Protein AF-A0A653QAX9-F1 (afdb_monomer_lite)

Structure (mmCIF, N/CA/C/O backbone):
data_AF-A0A653QAX9-F1
#
_entry.id   AF-A0A653QAX9-F1
#
loop_
_atom_site.group_PDB
_atom_site.id
_atom_site.type_symbol
_atom_site.label_atom_id
_atom_site.label_alt_id
_atom_site.label_comp_id
_atom_site.label_asym_id
_atom_site.label_entity_id
_atom_site.label_seq_id
_atom_site.pdbx_PDB_ins_code
_atom_site.Cartn_x
_atom_site.Cartn_y
_atom_site.Cartn_z
_atom_site.occupancy
_atom_site.B_iso_or_equiv
_atom_site.auth_seq_id
_atom_site.auth_comp_id
_atom_site.auth_asym_id
_atom_site.auth_atom_id
_atom_site.pdbx_PDB_model_num
ATOM 1 N N . MET A 1 1 ? -10.490 -18.775 3.242 1.00 55.47 1 MET A N 1
ATOM 2 C CA . MET A 1 1 ? -11.082 -17.494 3.678 1.00 55.47 1 MET A CA 1
ATOM 3 C C . MET A 1 1 ? -10.379 -16.407 2.886 1.00 55.47 1 MET A C 1
ATOM 5 O O . MET A 1 1 ? -9.165 -16.320 3.002 1.00 55.47 1 MET A O 1
ATOM 9 N N . LYS A 1 2 ? -11.088 -15.697 2.004 1.00 66.44 2 LYS A N 1
ATOM 10 C CA . LYS A 1 2 ? -10.575 -14.507 1.310 1.00 66.44 2 LYS A CA 1
ATOM 11 C C . LYS A 1 2 ? -11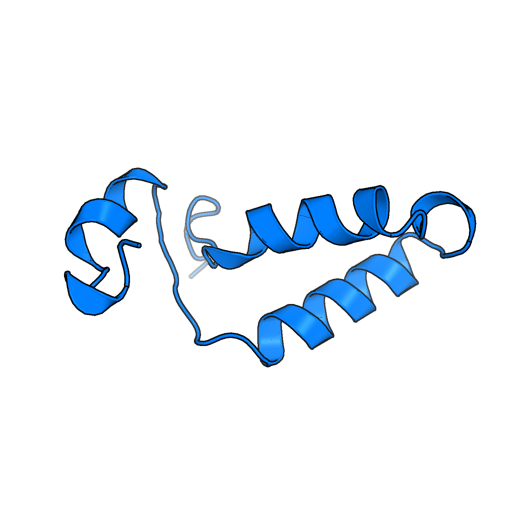.147 -13.308 2.066 1.00 66.44 2 LYS A C 1
ATOM 13 O O . LYS A 1 2 ? -12.310 -13.381 2.466 1.00 66.44 2 LYS A O 1
ATOM 18 N N . LEU A 1 3 ? -10.337 -12.291 2.342 1.00 70.25 3 LEU A N 1
ATOM 19 C CA . LEU A 1 3 ? -10.891 -11.027 2.820 1.00 70.25 3 LEU A CA 1
ATOM 20 C C . LEU A 1 3 ? -11.756 -10.414 1.712 1.00 70.25 3 LEU A C 1
ATOM 22 O O . LEU A 1 3 ? -11.572 -10.728 0.535 1.00 70.25 3 LEU A O 1
ATOM 26 N N . ASP A 1 4 ? -12.738 -9.618 2.117 1.00 80.75 4 ASP A N 1
ATOM 27 C CA . ASP A 1 4 ? -13.542 -8.823 1.192 1.00 80.75 4 ASP A CA 1
ATOM 28 C C . ASP A 1 4 ? -12.602 -7.896 0.401 1.00 80.75 4 ASP A C 1
ATOM 30 O O . ASP A 1 4 ? -11.688 -7.320 0.993 1.00 80.75 4 ASP A O 1
ATOM 34 N N . ASP A 1 5 ? -12.791 -7.789 -0.918 1.00 77.81 5 ASP A N 1
ATOM 35 C CA . ASP A 1 5 ? -11.949 -6.954 -1.790 1.00 77.81 5 ASP A CA 1
ATOM 36 C C . ASP A 1 5 ? -12.110 -5.454 -1.464 1.00 77.81 5 ASP A C 1
ATOM 38 O O . ASP A 1 5 ? -11.284 -4.638 -1.860 1.00 77.81 5 ASP A O 1
ATOM 42 N N . GLU A 1 6 ? -13.147 -5.089 -0.702 1.00 83.75 6 GLU A N 1
ATOM 43 C CA . GLU A 1 6 ? -13.322 -3.746 -0.149 1.00 83.75 6 GLU A CA 1
ATOM 44 C C . GLU A 1 6 ? -12.373 -3.445 1.024 1.00 83.75 6 GLU A C 1
ATOM 46 O O . GLU A 1 6 ? -12.229 -2.286 1.399 1.00 83.75 6 GLU A O 1
ATOM 51 N N . ILE A 1 7 ? -11.718 -4.446 1.626 1.00 88.19 7 ILE A N 1
ATOM 52 C CA . ILE A 1 7 ? -10.783 -4.228 2.739 1.00 88.19 7 ILE A CA 1
ATOM 53 C C . ILE A 1 7 ? -9.398 -3.902 2.185 1.00 88.19 7 ILE A C 1
ATOM 55 O O . ILE A 1 7 ? -8.730 -4.762 1.616 1.00 88.19 7 ILE A O 1
ATOM 59 N N . HIS A 1 8 ? -8.945 -2.678 2.424 1.00 88.75 8 HIS A N 1
ATOM 60 C CA . HIS A 1 8 ? -7.678 -2.154 1.918 1.00 88.75 8 HIS A CA 1
ATOM 61 C C . HIS A 1 8 ? -6.981 -1.304 2.980 1.00 88.75 8 HIS A C 1
ATOM 63 O O . HIS A 1 8 ? -7.611 -0.847 3.941 1.00 88.75 8 HIS A O 1
ATOM 69 N N . ASN A 1 9 ? -5.668 -1.111 2.847 1.00 89.50 9 ASN A N 1
ATOM 70 C CA . ASN A 1 9 ? -4.960 -0.149 3.678 1.00 89.50 9 ASN A CA 1
ATOM 71 C C . ASN A 1 9 ? -5.294 1.267 3.192 1.00 89.50 9 ASN A C 1
ATOM 73 O O . ASN A 1 9 ? -5.218 1.564 2.004 1.00 89.50 9 ASN A O 1
ATOM 77 N N . TYR A 1 10 ? -5.640 2.155 4.117 1.00 87.88 10 TYR A N 1
ATOM 78 C CA . TYR A 1 10 ? -5.956 3.548 3.817 1.00 87.88 10 TYR A CA 1
ATOM 79 C C . TYR A 1 10 ? -4.911 4.249 2.941 1.00 87.88 10 TYR A C 1
ATOM 81 O O . TYR A 1 10 ? -5.259 4.992 2.025 1.00 87.88 10 TYR A O 1
ATOM 89 N N . TYR A 1 11 ? -3.629 4.010 3.216 1.00 88.50 11 TYR A N 1
ATOM 90 C CA . TYR A 1 11 ? -2.548 4.683 2.504 1.00 88.50 11 TYR A CA 1
ATOM 91 C C . TYR A 1 11 ? -2.412 4.224 1.045 1.00 88.50 11 TYR A C 1
ATOM 93 O O . TYR A 1 11 ? -1.675 4.854 0.292 1.00 88.50 11 TYR A O 1
ATOM 101 N N . GLU A 1 12 ? -3.113 3.166 0.619 1.00 89.81 12 GLU A N 1
ATOM 102 C CA . GLU A 1 12 ? -3.054 2.672 -0.762 1.00 89.81 12 GLU A CA 1
ATOM 103 C C . GLU A 1 12 ? -3.467 3.748 -1.767 1.00 89.81 12 GLU A C 1
ATOM 105 O O . GLU A 1 12 ? -2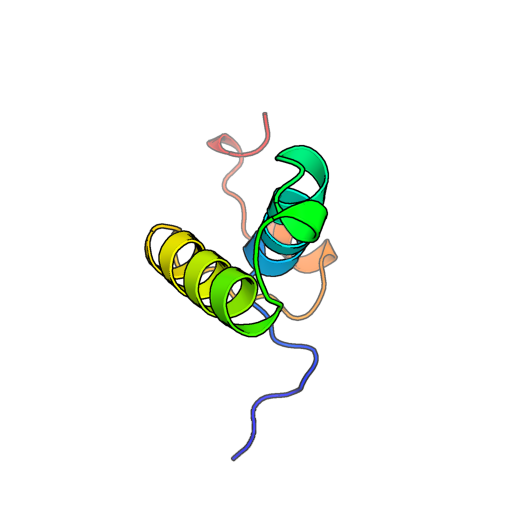.739 3.970 -2.730 1.00 89.81 12 GLU A O 1
ATOM 110 N N . HIS A 1 13 ? -4.556 4.484 -1.518 1.00 85.44 13 HIS A N 1
ATOM 111 C CA . HIS A 1 13 ? -5.010 5.549 -2.425 1.00 85.44 13 HIS A CA 1
ATOM 112 C C . HIS A 1 13 ? -3.990 6.683 -2.544 1.00 85.44 13 HIS A C 1
ATOM 114 O O . HIS A 1 13 ? -3.690 7.129 -3.647 1.00 85.44 13 HIS A O 1
ATOM 120 N N . LEU A 1 14 ? -3.380 7.078 -1.422 1.00 85.69 14 LEU A N 1
ATOM 121 C CA . LEU A 1 14 ? -2.341 8.114 -1.391 1.00 85.69 14 LEU A CA 1
ATOM 122 C C . LEU A 1 14 ? -1.085 7.680 -2.163 1.00 85.69 14 LEU A C 1
ATOM 124 O O . LEU A 1 14 ? -0.456 8.469 -2.865 1.00 85.69 14 LEU A O 1
ATOM 128 N N . ILE A 1 15 ? -0.715 6.405 -2.051 1.00 89.19 15 ILE A N 1
ATOM 129 C CA . ILE A 1 15 ? 0.488 5.858 -2.685 1.00 89.19 15 ILE A CA 1
ATOM 130 C C . ILE A 1 15 ? 0.268 5.582 -4.178 1.00 89.19 15 ILE A C 1
ATOM 132 O O . ILE A 1 15 ? 1.225 5.642 -4.945 1.00 89.19 15 ILE A O 1
ATOM 136 N N . LEU A 1 16 ? -0.967 5.339 -4.626 1.00 86.62 16 LEU A N 1
ATOM 137 C CA . LEU A 1 16 ? -1.289 5.173 -6.050 1.00 86.62 16 LEU A CA 1
ATOM 138 C C . LEU A 1 16 ? -1.088 6.459 -6.867 1.00 86.62 16 LEU A C 1
ATOM 140 O O . LEU A 1 16 ? -0.781 6.388 -8.059 1.00 86.62 16 LEU A O 1
ATOM 144 N N . GLU A 1 17 ? -1.217 7.628 -6.242 1.00 87.19 17 GLU A N 1
ATOM 145 C CA . GLU A 1 17 ? -1.009 8.924 -6.899 1.00 87.19 17 GLU A CA 1
ATOM 146 C C . GLU A 1 17 ? 0.485 9.288 -7.005 1.00 87.19 17 GLU A C 1
ATOM 148 O O . GLU A 1 17 ? 0.918 9.917 -7.979 1.00 87.19 17 GLU A O 1
ATOM 153 N N . LEU A 1 18 ? 1.303 8.788 -6.073 1.00 86.44 18 LEU A N 1
ATOM 154 C CA . LEU A 1 18 ? 2.724 9.111 -5.924 1.00 86.44 18 LEU A CA 1
ATOM 155 C C . LEU A 1 18 ? 3.574 8.892 -7.201 1.00 86.44 18 LEU A C 1
ATOM 157 O O . LEU A 1 18 ? 4.354 9.782 -7.554 1.00 86.44 18 LEU A O 1
ATOM 161 N N . PRO A 1 19 ? 3.456 7.775 -7.956 1.00 85.94 19 PRO A N 1
ATOM 162 C CA . PRO A 1 19 ? 4.208 7.585 -9.199 1.00 85.94 19 PRO A CA 1
ATOM 163 C C . PRO A 1 19 ? 3.924 8.645 -10.263 1.00 85.94 19 PRO A C 1
ATOM 165 O O . PRO A 1 19 ? 4.808 8.983 -11.058 1.00 85.94 19 PRO A O 1
ATOM 168 N N . THR A 1 20 ? 2.693 9.155 -10.287 1.00 87.00 20 THR A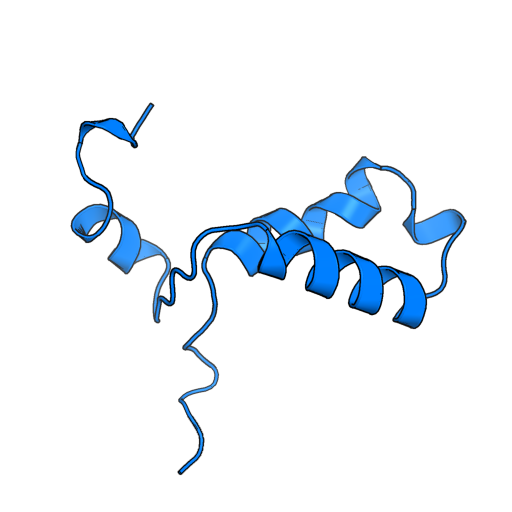 N 1
ATOM 169 C CA . THR A 1 20 ? 2.258 10.180 -11.235 1.00 87.00 20 THR A CA 1
ATOM 170 C C . THR A 1 20 ? 2.828 11.535 -10.842 1.00 87.00 20 THR A C 1
ATOM 172 O O . THR A 1 20 ? 3.424 12.203 -11.686 1.00 87.00 20 THR A O 1
ATOM 175 N N . GLU A 1 21 ? 2.730 11.905 -9.564 1.00 87.06 21 GLU A N 1
ATOM 176 C CA . GLU A 1 21 ? 3.263 13.170 -9.041 1.00 87.06 21 GLU A CA 1
ATOM 177 C C . GLU A 1 21 ? 4.786 13.274 -9.177 1.00 87.06 21 GLU A C 1
ATOM 179 O O . GLU A 1 21 ? 5.320 14.326 -9.528 1.00 87.06 21 GLU A O 1
ATOM 184 N N . LEU A 1 22 ? 5.496 12.163 -8.970 1.00 87.31 22 LEU A N 1
ATOM 185 C CA . LEU A 1 22 ? 6.952 12.096 -9.102 1.00 87.31 22 LEU A CA 1
ATOM 186 C C . LEU A 1 22 ? 7.427 11.914 -10.557 1.00 87.31 22 LEU A C 1
ATOM 188 O O . LEU A 1 22 ? 8.630 11.816 -10.805 1.00 87.31 22 LEU A O 1
ATOM 192 N N . GLY A 1 23 ? 6.510 11.829 -11.529 1.00 88.00 23 GLY A N 1
ATOM 193 C CA . GLY A 1 23 ? 6.836 11.620 -12.946 1.00 88.00 23 GLY A CA 1
ATOM 194 C C . GLY A 1 23 ? 7.452 10.247 -13.257 1.00 88.00 23 GLY A C 1
ATOM 195 O O . GLY A 1 23 ? 7.996 10.033 -14.347 1.00 88.00 23 GLY A O 1
ATOM 196 N N . LEU A 1 24 ? 7.367 9.296 -12.323 1.00 88.44 24 LEU A N 1
ATOM 197 C CA . LEU A 1 24 ? 8.003 7.979 -12.412 1.00 88.44 24 LEU A CA 1
ATOM 198 C C . LEU A 1 24 ? 7.339 7.071 -13.452 1.00 88.44 24 LEU A C 1
ATOM 200 O O . LEU A 1 24 ? 8.017 6.213 -14.013 1.00 88.44 24 LEU A O 1
ATOM 204 N N . ASN A 1 25 ? 6.075 7.328 -13.802 1.00 83.50 25 ASN A N 1
ATOM 205 C CA . ASN A 1 25 ? 5.348 6.612 -14.862 1.00 83.50 25 ASN A CA 1
ATOM 206 C C . ASN A 1 25 ? 6.048 6.652 -16.231 1.00 83.50 25 ASN A C 1
ATOM 208 O O . ASN A 1 25 ? 5.828 5.777 -17.062 1.00 83.50 25 ASN A O 1
ATOM 212 N N . SER A 1 26 ? 6.885 7.663 -16.482 1.00 83.88 26 SER A N 1
ATOM 213 C CA . SER A 1 26 ? 7.622 7.799 -17.747 1.00 83.88 26 SER A CA 1
ATOM 214 C C . SER A 1 26 ? 8.987 7.102 -17.743 1.00 83.88 26 SER A C 1
ATOM 216 O O . SER A 1 26 ? 9.573 6.890 -18.803 1.00 83.88 26 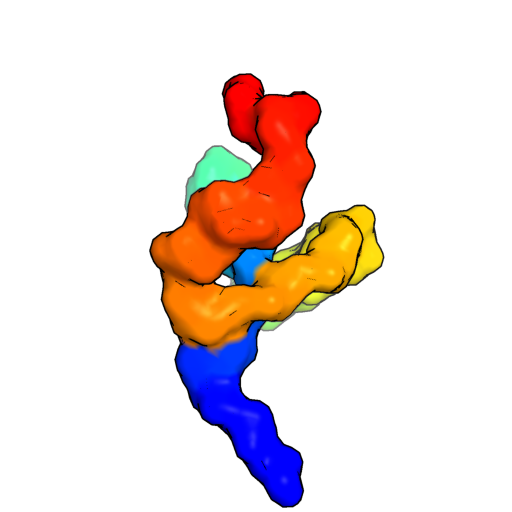SER A O 1
ATOM 218 N N . THR A 1 27 ? 9.506 6.747 -16.562 1.00 87.38 27 THR A N 1
ATOM 219 C CA . THR A 1 27 ? 10.891 6.275 -16.382 1.00 87.38 27 THR A CA 1
ATOM 220 C C . THR A 1 27 ? 10.996 4.867 -15.802 1.00 87.38 27 THR A C 1
ATOM 222 O O . THR A 1 27 ? 12.052 4.241 -15.917 1.00 87.38 27 THR A O 1
ATOM 225 N N . LYS A 1 28 ? 9.934 4.359 -15.172 1.00 90.19 28 LYS A N 1
ATOM 226 C CA . LYS A 1 28 ? 9.892 3.058 -14.498 1.00 90.19 28 LYS A CA 1
ATOM 227 C C . LYS A 1 28 ? 8.804 2.171 -15.094 1.00 90.19 28 LYS A C 1
ATOM 229 O O . LYS A 1 28 ? 7.785 2.657 -15.572 1.00 90.19 28 LYS A O 1
ATOM 234 N N . SER A 1 29 ? 9.041 0.861 -15.068 1.00 91.44 29 SER A N 1
ATOM 235 C CA . SER A 1 29 ? 8.029 -0.130 -15.434 1.00 91.44 29 SER A CA 1
ATOM 236 C C . SER A 1 29 ? 6.950 -0.232 -14.356 1.00 91.44 29 SER A C 1
ATOM 238 O O . SER A 1 29 ? 7.205 0.077 -13.192 1.00 91.44 29 SER A O 1
ATOM 240 N N . SER A 1 30 ? 5.773 -0.734 -14.733 1.00 88.25 30 SER A N 1
ATOM 241 C CA . SER A 1 30 ? 4.673 -1.023 -13.803 1.00 88.25 30 SER A CA 1
ATOM 242 C C . SER A 1 30 ? 5.111 -1.892 -12.625 1.00 88.25 30 SER A C 1
ATOM 244 O O . SER A 1 30 ? 4.747 -1.602 -11.492 1.00 88.25 30 SER A O 1
ATOM 246 N N . ASP A 1 31 ? 5.940 -2.905 -12.878 1.00 91.88 31 ASP A N 1
ATOM 247 C CA . ASP A 1 31 ? 6.404 -3.835 -11.843 1.00 91.88 31 ASP A CA 1
ATOM 248 C C . ASP A 1 31 ? 7.312 -3.127 -10.830 1.00 91.88 31 ASP A C 1
ATOM 250 O O . ASP A 1 31 ? 7.151 -3.280 -9.625 1.00 91.88 31 ASP A O 1
ATOM 254 N N . CYS A 1 32 ? 8.208 -2.257 -11.311 1.00 91.12 32 CYS A N 1
ATOM 255 C CA . CYS A 1 32 ? 9.079 -1.469 -10.442 1.00 91.12 32 CYS A CA 1
ATOM 256 C C . CYS A 1 32 ? 8.288 -0.457 -9.601 1.00 91.12 32 CYS A C 1
ATOM 258 O O . CYS A 1 32 ? 8.666 -0.176 -8.464 1.00 91.12 32 CYS A O 1
ATOM 260 N N . LEU A 1 33 ? 7.215 0.109 -10.158 1.00 91.44 33 LEU A N 1
ATOM 261 C CA . LEU A 1 33 ? 6.321 1.002 -9.425 1.00 91.44 33 LEU A CA 1
ATOM 262 C C . LEU A 1 33 ? 5.520 0.239 -8.370 1.00 91.44 33 LEU A C 1
ATOM 264 O O . LEU A 1 33 ? 5.407 0.721 -7.250 1.00 91.44 33 LEU A O 1
ATOM 268 N N . ALA A 1 34 ? 5.036 -0.963 -8.686 1.00 91.31 34 ALA A N 1
ATOM 269 C CA . ALA A 1 34 ? 4.355 -1.821 -7.722 1.00 91.31 34 ALA A CA 1
ATOM 270 C C . ALA A 1 34 ? 5.277 -2.199 -6.550 1.00 91.31 34 ALA A C 1
ATOM 272 O O . ALA A 1 34 ? 4.884 -2.048 -5.393 1.00 91.31 34 ALA A O 1
ATOM 273 N N . ASP A 1 35 ? 6.522 -2.596 -6.832 1.00 92.94 35 ASP A N 1
ATOM 274 C CA . ASP A 1 35 ? 7.527 -2.880 -5.801 1.00 92.94 35 ASP A CA 1
ATOM 275 C C . ASP A 1 35 ? 7.798 -1.651 -4.922 1.00 92.94 35 ASP A C 1
ATOM 277 O O . ASP A 1 35 ? 7.879 -1.757 -3.697 1.00 92.94 35 ASP A O 1
ATOM 281 N N . LEU A 1 36 ? 7.899 -0.466 -5.531 1.00 91.69 36 LEU A N 1
ATOM 282 C CA . LEU A 1 36 ? 8.070 0.789 -4.805 1.00 91.69 36 LEU A CA 1
ATOM 283 C C . LEU A 1 36 ? 6.873 1.077 -3.890 1.00 91.69 36 LEU A C 1
ATOM 285 O O . LEU A 1 36 ? 7.077 1.373 -2.714 1.00 91.69 36 LEU A O 1
ATOM 289 N N . CYS A 1 37 ? 5.644 0.943 -4.390 1.00 91.38 37 CYS A N 1
ATOM 290 C CA . CYS A 1 37 ? 4.432 1.115 -3.591 1.00 91.38 37 CYS A CA 1
ATOM 291 C C . CYS A 1 37 ? 4.402 0.147 -2.399 1.00 91.38 37 CYS A C 1
ATOM 293 O O . CYS A 1 37 ? 4.102 0.566 -1.282 1.00 91.38 37 CYS A O 1
ATOM 295 N N . CYS A 1 38 ? 4.799 -1.116 -2.594 1.00 92.25 38 CYS A N 1
ATOM 296 C CA . CYS A 1 38 ? 4.934 -2.096 -1.513 1.00 92.25 38 CYS A CA 1
ATOM 297 C C . CYS A 1 38 ? 5.947 -1.655 -0.447 1.00 92.25 38 CYS A C 1
ATOM 299 O O . CYS A 1 38 ? 5.693 -1.795 0.749 1.00 92.25 38 CYS A O 1
ATOM 301 N N . LEU A 1 39 ? 7.104 -1.122 -0.856 1.00 92.94 39 LEU A N 1
ATOM 302 C CA . LEU A 1 39 ? 8.114 -0.632 0.085 1.00 92.94 39 LEU A CA 1
ATOM 303 C C . LEU A 1 39 ? 7.598 0.550 0.907 1.00 92.94 39 LEU A C 1
ATOM 305 O O . LEU A 1 39 ? 7.824 0.572 2.115 1.00 92.94 39 LEU A O 1
ATOM 309 N N . VAL A 1 40 ? 6.896 1.493 0.274 1.00 91.50 40 VAL A N 1
ATOM 310 C CA . VAL A 1 40 ? 6.325 2.665 0.953 1.00 91.50 40 VAL A CA 1
ATOM 311 C C . VAL A 1 40 ? 5.213 2.243 1.916 1.00 91.50 40 VAL A C 1
ATOM 313 O O . VAL A 1 40 ? 5.254 2.622 3.082 1.00 91.50 40 VAL A O 1
ATOM 316 N N . LEU A 1 41 ? 4.284 1.380 1.490 1.00 91.88 41 LEU A N 1
ATOM 317 C CA . LEU A 1 41 ? 3.211 0.860 2.350 1.00 91.88 41 LEU A CA 1
ATOM 318 C C . LEU A 1 41 ? 3.743 0.152 3.601 1.00 91.88 41 LEU A C 1
ATOM 320 O O . LEU A 1 41 ? 3.138 0.247 4.663 1.00 91.88 41 LEU A O 1
ATOM 324 N N . ASN A 1 42 ? 4.884 -0.532 3.492 1.00 91.88 42 ASN A N 1
ATOM 325 C CA . ASN A 1 42 ? 5.524 -1.198 4.627 1.00 91.88 42 ASN A CA 1
ATOM 326 C C . ASN A 1 42 ? 6.176 -0.230 5.633 1.00 91.88 42 ASN A C 1
ATOM 328 O O . ASN A 1 42 ? 6.541 -0.667 6.724 1.00 91.88 42 ASN A O 1
ATOM 332 N N . GLN A 1 43 ? 6.369 1.046 5.279 1.00 91.12 43 GLN A N 1
ATOM 333 C CA . GLN A 1 43 ? 6.840 2.080 6.211 1.00 91.12 43 GLN A CA 1
ATOM 334 C C . GLN A 1 43 ? 5.691 2.749 6.973 1.00 91.12 43 GLN A C 1
ATOM 336 O O . GLN A 1 43 ? 5.913 3.291 8.055 1.00 91.12 43 GLN A O 1
ATOM 341 N N . GLU A 1 44 ? 4.475 2.692 6.434 1.00 87.56 44 GLU A N 1
ATOM 342 C CA . GLU A 1 44 ? 3.296 3.287 7.051 1.00 87.56 44 GLU A CA 1
ATOM 343 C C . GLU A 1 44 ? 2.672 2.355 8.104 1.00 87.56 44 GLU A C 1
ATOM 345 O O . GLU A 1 44 ? 2.744 1.124 7.997 1.00 87.56 44 GLU A O 1
ATOM 350 N N . PRO A 1 45 ? 2.025 2.904 9.148 1.00 87.88 45 PRO A N 1
ATOM 351 C CA . PRO A 1 45 ? 1.307 2.085 10.113 1.00 87.88 45 PRO A CA 1
ATOM 352 C C . PRO A 1 45 ? 0.179 1.298 9.416 1.00 87.88 45 PRO A C 1
ATOM 354 O O . PRO A 1 45 ? -0.568 1.870 8.618 1.00 87.88 45 PRO A O 1
ATOM 357 N N . PRO A 1 46 ? -0.015 0.002 9.728 1.00 88.12 46 PRO A N 1
ATOM 358 C CA . PRO A 1 46 ? -1.064 -0.796 9.103 1.00 88.12 46 PRO A CA 1
ATOM 359 C C . PRO A 1 46 ? -2.447 -0.290 9.536 1.00 88.12 46 PRO A C 1
ATOM 361 O O . PRO A 1 46 ? -2.824 -0.411 10.704 1.00 88.12 46 PRO A O 1
ATOM 364 N N . ARG A 1 47 ? -3.210 0.271 8.592 1.00 87.19 47 ARG A N 1
ATOM 365 C CA . ARG A 1 47 ? -4.542 0.850 8.829 1.00 87.19 47 ARG A CA 1
ATOM 366 C C . ARG A 1 47 ? -5.533 0.340 7.789 1.00 87.19 47 ARG A C 1
ATOM 368 O O . ARG A 1 47 ? -5.694 0.946 6.737 1.00 87.19 47 ARG A O 1
ATOM 375 N N . TYR A 1 48 ? -6.185 -0.780 8.088 1.00 89.06 48 TYR A N 1
ATOM 376 C CA . TYR A 1 48 ? -7.163 -1.386 7.185 1.00 89.06 48 TYR A CA 1
ATOM 377 C C . TYR A 1 48 ? -8.564 -0.830 7.422 1.00 89.06 48 TYR A C 1
ATOM 379 O O . TYR A 1 48 ? -9.038 -0.794 8.559 1.00 89.06 48 TYR A O 1
ATOM 387 N N . ILE A 1 49 ? -9.219 -0.437 6.338 1.00 87.69 49 ILE A N 1
ATOM 388 C CA . ILE A 1 49 ? -10.580 0.094 6.313 1.00 87.69 49 ILE A CA 1
ATOM 389 C C . ILE A 1 49 ? -11.396 -0.658 5.265 1.00 87.69 49 ILE A C 1
ATOM 391 O O . ILE A 1 49 ? -10.832 -1.238 4.337 1.00 87.69 49 ILE A O 1
ATOM 395 N N . ARG A 1 50 ? -12.722 -0.663 5.422 1.00 87.50 50 ARG A N 1
ATOM 396 C CA . ARG A 1 50 ? -13.634 -1.168 4.389 1.00 87.50 50 AR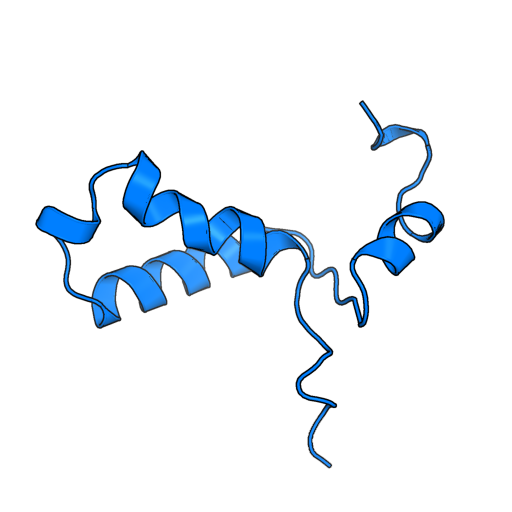G A CA 1
ATOM 397 C C . ARG A 1 50 ? -14.185 -0.021 3.547 1.00 87.50 50 ARG A C 1
ATOM 399 O O . ARG A 1 50 ? -14.280 -0.132 2.331 1.00 87.50 50 ARG A O 1
ATOM 406 N N . TYR A 1 51 ? -14.520 1.091 4.195 1.00 82.62 51 TYR A N 1
ATOM 407 C CA . TYR A 1 51 ? -14.988 2.304 3.537 1.00 82.62 51 TYR A CA 1
ATOM 408 C C . TYR A 1 51 ? -14.174 3.510 4.004 1.00 82.62 51 TYR A C 1
ATOM 410 O O . TYR A 1 51 ? -13.824 3.610 5.177 1.00 82.62 51 TYR A O 1
ATOM 418 N N . GLU A 1 52 ? -13.930 4.477 3.116 1.00 70.38 52 GLU A N 1
ATOM 419 C CA . GLU A 1 52 ? -13.214 5.720 3.462 1.00 70.38 52 GLU A CA 1
ATOM 420 C C . GLU A 1 52 ? -13.865 6.467 4.638 1.00 70.38 52 GLU A C 1
ATOM 422 O O . GLU A 1 52 ? -13.181 7.037 5.488 1.00 70.38 52 GLU A O 1
ATOM 427 N N . GLY A 1 53 ? -15.197 6.393 4.747 1.00 70.81 53 GLY A N 1
ATOM 428 C CA . GLY A 1 53 ? -15.958 6.969 5.858 1.00 70.81 53 GLY A CA 1
ATOM 429 C C . GLY A 1 53 ? -15.645 6.360 7.231 1.00 70.81 53 GLY A C 1
ATOM 430 O O . GLY A 1 53 ? -15.869 7.024 8.246 1.00 70.81 53 GLY A O 1
ATOM 431 N N . ASP A 1 54 ? -15.076 5.150 7.290 1.00 71.81 54 ASP A N 1
ATOM 432 C CA . ASP A 1 54 ? -14.693 4.500 8.548 1.00 71.81 54 ASP A CA 1
ATOM 433 C C . ASP A 1 54 ? -13.591 5.301 9.264 1.00 71.81 54 ASP A C 1
ATOM 435 O O . ASP A 1 54 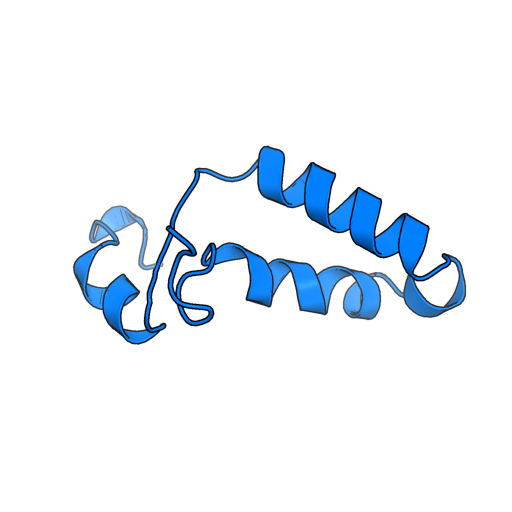? -13.538 5.350 10.496 1.00 71.81 54 ASP A O 1
ATOM 439 N N . MET A 1 55 ? -12.749 6.024 8.519 1.00 68.88 55 MET A N 1
ATOM 440 C CA . MET A 1 55 ? -11.650 6.804 9.089 1.00 68.88 55 MET A CA 1
ATOM 441 C C . MET A 1 55 ? -12.074 7.933 10.018 1.00 68.88 55 MET A C 1
ATOM 443 O O . MET A 1 55 ? -11.347 8.243 10.967 1.00 68.88 55 MET A O 1
ATOM 447 N N . ALA A 1 56 ? -13.254 8.519 9.801 1.00 65.44 56 ALA A N 1
ATOM 448 C CA . ALA A 1 56 ? -13.777 9.569 10.671 1.00 65.44 56 ALA A CA 1
ATOM 449 C C . ALA A 1 56 ? -13.888 9.100 12.137 1.00 65.44 56 ALA A C 1
ATOM 451 O O . ALA A 1 56 ? -13.797 9.914 13.063 1.00 65.44 56 ALA A O 1
ATOM 452 N N . PHE A 1 57 ? -14.027 7.786 12.347 1.00 63.97 57 PHE A N 1
ATOM 453 C CA . PHE A 1 57 ? -14.173 7.155 13.654 1.00 63.97 57 PHE A CA 1
ATOM 454 C C . PHE A 1 57 ? -12.871 6.555 14.205 1.00 63.97 57 PHE A C 1
ATOM 456 O O . PHE A 1 57 ? -12.745 6.438 15.423 1.00 63.97 57 PHE A O 1
ATOM 463 N N . TYR A 1 58 ? -11.899 6.219 13.347 1.00 62.44 58 TYR A N 1
ATOM 464 C CA . TYR A 1 58 ? -10.631 5.592 13.753 1.00 62.44 58 TYR A CA 1
ATOM 465 C C . TYR A 1 58 ? -9.487 6.577 14.024 1.00 62.44 58 TYR A C 1
ATOM 467 O O . TYR A 1 58 ? -8.592 6.247 14.802 1.00 62.44 58 TYR A O 1
ATOM 475 N N . PHE A 1 59 ? -9.499 7.785 13.447 1.00 63.31 59 PHE A N 1
ATOM 476 C CA . PHE A 1 59 ? -8.483 8.786 13.774 1.00 63.31 59 PHE A CA 1
ATOM 477 C C . PHE A 1 59 ? -8.742 9.413 15.154 1.00 63.31 59 PHE A C 1
ATOM 479 O O . PHE A 1 59 ? -9.797 10.041 15.348 1.00 63.31 59 PHE A O 1
ATOM 486 N N . PRO A 1 60 ? -7.782 9.333 16.099 1.00 62.50 60 PRO A N 1
ATOM 487 C CA . PRO A 1 60 ? -7.810 10.201 17.263 1.00 62.50 60 PRO A CA 1
ATOM 488 C C . PRO A 1 60 ? -7.796 11.657 16.786 1.00 62.50 60 PRO A C 1
ATOM 490 O O . PRO A 1 60 ? -7.166 11.990 15.784 1.00 62.50 60 PRO A O 1
ATOM 493 N N . GLN A 1 61 ? -8.504 12.536 17.499 1.00 58.59 61 GLN A N 1
ATOM 494 C CA . GLN A 1 61 ? -8.669 13.949 17.116 1.00 58.59 61 GLN A CA 1
ATOM 495 C C . GLN A 1 61 ? -7.336 14.672 16.838 1.00 58.59 61 GLN A C 1
ATOM 497 O O . GLN A 1 61 ? -7.322 15.652 16.107 1.00 58.59 61 GLN A O 1
ATOM 502 N N . SER A 1 62 ? -6.223 14.171 17.381 1.00 64.25 62 SER A N 1
ATOM 503 C CA . SER A 1 62 ? -4.867 14.684 17.179 1.00 64.25 62 SER A CA 1
ATOM 504 C C . SER A 1 62 ? -4.310 14.531 15.759 1.00 64.25 62 SER A C 1
ATOM 506 O O . SER A 1 62 ? -3.387 15.257 15.409 1.00 64.25 62 SER A O 1
ATOM 508 N N . GLU A 1 63 ? -4.833 13.603 14.955 1.00 59.78 63 GLU A N 1
ATOM 509 C CA . GLU A 1 63 ? -4.361 13.325 13.586 1.00 59.78 63 GLU A CA 1
ATOM 510 C C . GLU A 1 63 ? -5.285 13.917 12.500 1.00 59.78 63 GLU A C 1
ATOM 512 O O . GLU A 1 63 ? -5.071 13.688 11.315 1.00 59.78 63 GLU A O 1
ATOM 517 N N . ARG A 1 64 ? -6.304 14.701 12.886 1.00 56.47 64 ARG A N 1
ATOM 518 C CA . ARG A 1 64 ? -7.167 15.466 11.968 1.00 56.47 64 ARG A CA 1
ATOM 519 C C . ARG A 1 64 ? -6.664 16.909 11.856 1.00 56.47 64 ARG A C 1
ATOM 521 O O . ARG A 1 64 ? -7.283 17.797 12.434 1.00 56.47 64 ARG A O 1
ATOM 528 N N . ASN A 1 65 ? -5.535 17.146 11.194 1.00 43.38 65 ASN A N 1
ATOM 529 C CA . ASN A 1 65 ? -5.042 18.502 10.917 1.00 43.38 65 ASN A CA 1
ATOM 530 C C . ASN A 1 65 ? -4.549 18.614 9.482 1.00 43.38 65 ASN A C 1
ATOM 532 O O . ASN A 1 65 ? -3.746 17.741 9.090 1.00 43.38 65 ASN A O 1
#

Secondary structure (DSSP, 8-state):
-PPPTT-EETHHHHHHHHHHHTTGGGTS-HHHHHHHHHHHHTTS---EESSGGGHHHHS-GGG--

Sequence (65 aa):
MKLDDEIHNYYEHLILELPTELGLNSTKSSDCLADLCCLVLNQEPPRYIRYEGDMAFYFPQSERN

Radius of gyration: 14.02 Å; chains: 1; bounding box: 27×36×35 Å

Foldseek 3Di:
DDPDPLKDFPCLVVLVCVCVVVVVVVPDDPVVSVVVSVVVCVVDDGHIDNDPVVVVVVDDPVPPD

pLDDT: mean 81.68, std 11.88, range [43.38, 92.94]